Protein AF-A0A251WZI3-F1 (afdb_monomer)

Solvent-accessible surface area (backbone atoms only — not comparable to full-atom values): 4008 Å² total; per-residue (Å²): 129,74,52,74,47,75,51,74,74,44,78,38,83,92,78,44,29,37,39,30,40,35,37,40,35,58,86,94,44,75,48,76,36,87,30,75,43,81,49,65,92,83,55,54,69,67,60,53,51,49,54,42,50,52,49,39,47,50,65,69,63,56,74,87,79,127

Foldseek 3Di:
DWDKDKDDWDQDPVQQKIWTWIWTDDPPDTDIDTFIGRDHPPPDPVVNVVRRVVVVCVVVVPDPPD

Organism: NCBI:txid1930667

Nearest PDB structures (foldseek):
  5npg-assembly1_A  TM=4.908E-01  e=6.534E-02  Drosophila melanogaster
  8dfv-assembly1_K  TM=5.132E-01  e=9.878E-02  Drosophila melanogaster
  1a3y-assembly1_A  TM=7.930E-01  e=4.868E+00  Sus scrofa
  7wzg-assembly1_A  TM=4.657E-01  e=7.804E-01  Streptomyces sp.
  3tud-assembly1_A  TM=4.534E-01  e=2.697E+00  Homo sapiens

Mean predicted aligned error: 5.44 Å

pLDDT: mean 84.94, std 12.12, range [38.25, 93.56]

Sequence (66 aa):
MPNISFGQIRYNDATGNFEARVDVHRGDHVFRYPCQMSAPREMDAEQVRFGLACQALRMSDTPNHH

Secondary structure (DSSP, 8-state):
--EEEEEEEEEETTTTEEEEEEEEEETTEEEEEEEEEE--TTS-HHHHHHHHHHHHHHHHH-----

Structure (mmCIF, N/CA/C/O backbone):
data_AF-A0A251WZI3-F1
#
_entry.id   AF-A0A251WZI3-F1
#
loop_
_atom_site.group_PDB
_atom_site.id
_atom_site.type_symbol
_atom_site.label_atom_id
_atom_site.label_alt_id
_atom_site.label_comp_id
_atom_site.label_asym_id
_atom_site.label_entity_id
_atom_site.label_seq_id
_atom_site.pdbx_PDB_ins_code
_atom_site.Cartn_x
_atom_site.Cartn_y
_atom_site.Cartn_z
_atom_site.occupancy
_atom_site.B_iso_or_equiv
_atom_site.auth_seq_id
_atom_site.auth_comp_id
_atom_site.auth_asym_id
_atom_site.auth_atom_id
_atom_site.pdbx_PDB_model_num
ATOM 1 N N . MET A 1 1 ? -1.236 -6.055 -20.119 1.00 54.34 1 MET A N 1
ATOM 2 C CA . MET A 1 1 ? -1.378 -5.607 -18.717 1.00 54.34 1 MET A CA 1
ATOM 3 C C . MET A 1 1 ? -0.236 -6.214 -17.922 1.00 54.34 1 MET A C 1
ATOM 5 O O . MET A 1 1 ? 0.017 -7.396 -18.134 1.00 54.34 1 MET A O 1
ATOM 9 N N . PRO A 1 2 ? 0.495 -5.446 -17.096 1.00 67.00 2 PRO A N 1
ATOM 10 C CA . PRO A 1 2 ? 1.467 -6.036 -16.178 1.00 67.00 2 PRO A CA 1
ATOM 11 C C . PRO A 1 2 ? 0.744 -7.040 -15.277 1.00 67.00 2 PRO A C 1
ATOM 13 O O . PRO A 1 2 ? -0.352 -6.754 -14.794 1.00 67.00 2 PRO A O 1
ATOM 16 N N . ASN A 1 3 ? 1.326 -8.225 -15.097 1.00 82.88 3 ASN A N 1
ATOM 17 C CA . ASN A 1 3 ? 0.765 -9.207 -14.179 1.00 82.88 3 ASN A CA 1
ATOM 18 C C . ASN A 1 3 ? 1.132 -8.749 -12.763 1.00 82.88 3 ASN A C 1
ATOM 20 O O . ASN A 1 3 ? 2.314 -8.555 -12.477 1.00 82.88 3 ASN A O 1
ATOM 24 N N . ILE A 1 4 ? 0.136 -8.500 -11.915 1.00 86.25 4 ILE A N 1
ATOM 25 C CA . ILE A 1 4 ? 0.341 -8.004 -10.552 1.00 86.25 4 ILE A CA 1
ATOM 26 C C . ILE A 1 4 ? -0.044 -9.113 -9.586 1.00 86.25 4 ILE A C 1
ATOM 28 O O . ILE A 1 4 ? -1.177 -9.593 -9.611 1.00 86.25 4 ILE A O 1
ATOM 32 N N . SER A 1 5 ? 0.892 -9.482 -8.720 1.00 89.38 5 SER A N 1
ATOM 33 C CA . SER A 1 5 ? 0.656 -10.415 -7.626 1.00 89.38 5 SER A CA 1
ATOM 34 C C . SER A 1 5 ? 0.722 -9.662 -6.303 1.00 89.38 5 SER A C 1
ATOM 36 O O . SER A 1 5 ? 1.616 -8.849 -6.076 1.00 89.38 5 SER A O 1
ATOM 38 N N . PHE A 1 6 ? -0.230 -9.930 -5.416 1.00 87.44 6 PHE A N 1
ATOM 39 C CA . PHE A 1 6 ? -0.225 -9.371 -4.069 1.00 87.44 6 PHE A CA 1
ATOM 40 C C . PHE A 1 6 ? 0.355 -10.404 -3.111 1.00 87.44 6 PHE A C 1
ATOM 42 O O . PHE A 1 6 ? -0.100 -11.546 -3.059 1.00 87.44 6 PHE A O 1
ATOM 49 N N . GLY A 1 7 ? 1.352 -9.990 -2.339 1.00 88.94 7 GLY A N 1
ATOM 50 C CA . GLY A 1 7 ? 1.813 -10.727 -1.178 1.00 88.94 7 GLY A CA 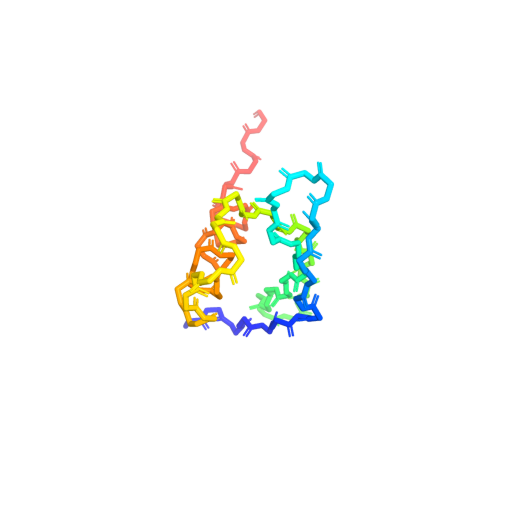1
ATOM 51 C C . GLY A 1 7 ? 0.823 -10.626 -0.017 1.00 88.94 7 GLY A C 1
ATOM 52 O O . GLY A 1 7 ? -0.330 -10.215 -0.160 1.00 88.94 7 GLY A O 1
ATOM 53 N N . GLN A 1 8 ? 1.292 -10.984 1.177 1.00 89.56 8 GLN A N 1
ATOM 54 C CA . GLN A 1 8 ? 0.474 -10.888 2.380 1.00 89.56 8 GLN A CA 1
ATOM 55 C C . GLN A 1 8 ? 0.152 -9.421 2.692 1.00 89.56 8 GLN A C 1
ATOM 57 O O . GLN A 1 8 ? 1.059 -8.625 2.937 1.00 89.56 8 GLN A O 1
ATOM 62 N N . ILE A 1 9 ? -1.139 -9.091 2.705 1.00 89.75 9 ILE A N 1
ATOM 63 C CA . ILE A 1 9 ? -1.647 -7.800 3.170 1.00 89.75 9 ILE A CA 1
ATOM 64 C C . ILE A 1 9 ? -1.768 -7.881 4.689 1.00 89.75 9 ILE A C 1
ATOM 66 O O . ILE A 1 9 ? -2.396 -8.799 5.221 1.00 89.75 9 ILE A O 1
ATOM 70 N N . ARG A 1 10 ? -1.147 -6.939 5.389 1.00 91.56 10 ARG A N 1
ATOM 71 C CA . ARG A 1 10 ? -1.185 -6.816 6.845 1.00 91.56 10 ARG A CA 1
ATOM 72 C C . ARG A 1 10 ? -1.760 -5.457 7.197 1.00 91.56 10 ARG A C 1
ATOM 74 O O . ARG A 1 10 ? -1.419 -4.464 6.568 1.00 91.56 10 ARG A O 1
ATOM 81 N N . TYR A 1 11 ? -2.628 -5.416 8.195 1.00 91.38 11 TYR A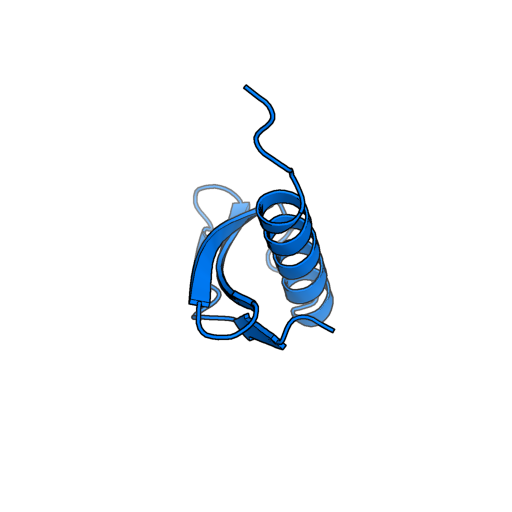 N 1
ATOM 82 C CA . TYR A 1 11 ? -3.078 -4.157 8.769 1.00 91.38 11 TYR A CA 1
ATOM 83 C C . TYR A 1 11 ? -2.240 -3.847 10.003 1.00 91.38 11 TYR A C 1
ATOM 85 O O . TYR A 1 11 ? -2.039 -4.719 10.850 1.00 91.38 11 TYR A O 1
ATOM 93 N N . ASN A 1 12 ? -1.752 -2.619 10.090 1.00 90.69 12 ASN A N 1
ATOM 94 C CA . ASN A 1 12 ? -0.971 -2.129 11.205 1.00 90.69 12 ASN A CA 1
ATOM 95 C C . ASN A 1 12 ? -1.829 -1.177 12.042 1.00 90.69 12 ASN A C 1
ATOM 97 O O . ASN A 1 12 ? -1.977 -0.003 11.708 1.00 90.69 12 ASN A O 1
ATOM 101 N N . ASP A 1 13 ? -2.390 -1.684 13.144 1.00 88.31 13 ASP A N 1
ATOM 102 C CA . ASP A 1 13 ? -3.209 -0.889 14.072 1.00 88.31 13 ASP A CA 1
ATOM 103 C C . ASP A 1 13 ? -2.432 0.254 14.742 1.00 88.31 13 ASP A C 1
ATOM 105 O O . ASP A 1 13 ? -3.043 1.235 15.153 1.00 88.31 13 ASP A O 1
ATOM 109 N N . ALA A 1 14 ? -1.100 0.162 14.845 1.00 90.44 14 ALA A N 1
ATOM 110 C CA . ALA A 1 14 ? -0.295 1.213 15.469 1.00 90.44 14 ALA A CA 1
ATOM 111 C C . ALA A 1 14 ? -0.170 2.457 14.576 1.00 90.44 14 ALA A C 1
ATOM 113 O O . ALA A 1 14 ? -0.052 3.568 15.086 1.00 90.44 14 ALA A O 1
ATOM 114 N N . THR A 1 15 ? -0.188 2.275 13.253 1.00 88.56 15 THR A N 1
ATOM 115 C CA . THR A 1 15 ? -0.060 3.366 12.272 1.00 88.56 15 THR A CA 1
ATOM 116 C C . THR A 1 15 ? -1.359 3.673 11.530 1.00 88.56 15 THR A C 1
ATOM 118 O O . THR A 1 15 ? -1.457 4.729 10.915 1.00 88.56 15 THR A O 1
ATOM 121 N N . GLY A 1 16 ? -2.359 2.789 11.601 1.00 90.81 16 GLY A N 1
ATOM 122 C CA . GLY A 1 16 ? -3.615 2.921 10.860 1.00 90.81 16 GLY A CA 1
ATOM 123 C C . GLY A 1 16 ? -3.460 2.660 9.359 1.00 90.81 16 GLY A C 1
ATOM 124 O O . GLY A 1 16 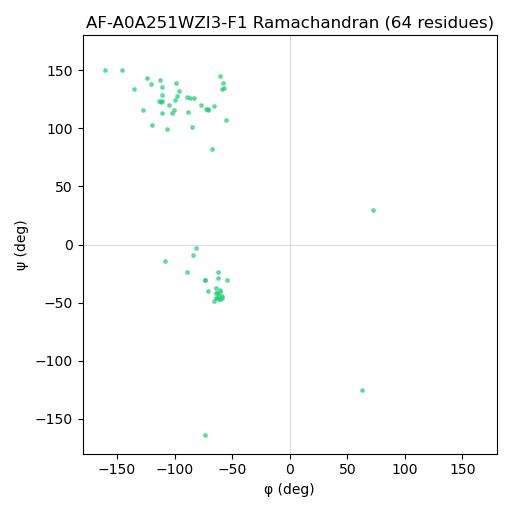? -4.180 3.246 8.548 1.00 90.81 16 GLY A O 1
ATOM 125 N N . ASN A 1 17 ? -2.497 1.814 8.980 1.00 93.56 17 ASN A N 1
ATOM 126 C CA . ASN A 1 17 ? -2.110 1.603 7.587 1.00 93.56 17 ASN A CA 1
ATOM 127 C C . ASN A 1 17 ? -2.202 0.127 7.191 1.00 93.56 17 ASN A C 1
ATOM 129 O O . ASN A 1 17 ? -1.828 -0.767 7.949 1.00 93.56 17 ASN A O 1
ATOM 133 N N . PHE A 1 18 ? -2.626 -0.128 5.957 1.00 92.69 18 PHE A N 1
ATOM 134 C CA . PHE A 1 18 ? -2.451 -1.420 5.309 1.00 92.69 18 PHE A CA 1
ATOM 135 C C . PHE A 1 18 ? -1.092 -1.468 4.635 1.00 92.69 18 PHE A C 1
ATOM 137 O O . PHE A 1 18 ? -0.780 -0.627 3.798 1.00 92.69 18 PHE A O 1
ATOM 144 N N . GLU A 1 19 ? -0.311 -2.482 4.964 1.00 92.31 19 GLU A N 1
ATOM 145 C CA . GLU A 1 19 ? 0.997 -2.752 4.394 1.00 92.31 19 GLU A CA 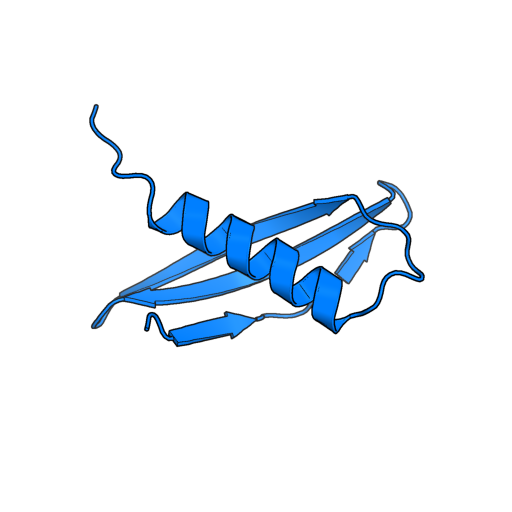1
ATOM 146 C C . GLU A 1 19 ? 0.905 -4.019 3.550 1.00 92.31 19 GLU A C 1
ATOM 148 O O . GLU A 1 19 ? 0.426 -5.062 4.002 1.00 92.31 19 GLU A O 1
ATOM 153 N N . ALA A 1 20 ? 1.368 -3.949 2.309 1.00 92.69 20 ALA A N 1
ATOM 154 C CA . ALA A 1 20 ? 1.425 -5.113 1.445 1.00 92.69 20 ALA A CA 1
ATOM 155 C C . ALA A 1 20 ? 2.639 -5.059 0.535 1.00 92.69 20 ALA A C 1
ATOM 157 O O . ALA A 1 20 ? 3.090 -4.000 0.099 1.00 92.69 20 ALA A O 1
ATOM 158 N N . ARG A 1 21 ? 3.134 -6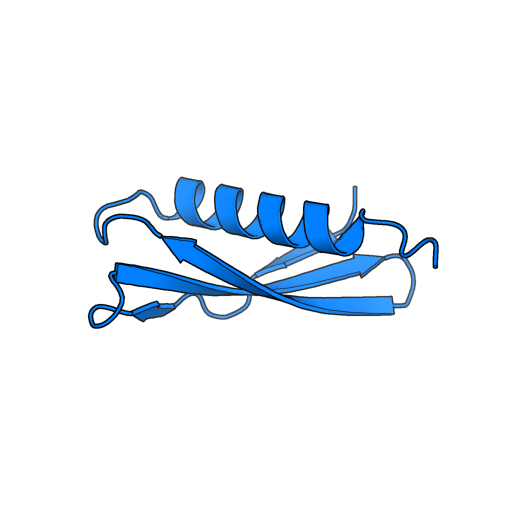.243 0.191 1.00 92.25 21 ARG A N 1
ATOM 159 C CA . ARG A 1 21 ? 4.111 -6.388 -0.880 1.00 92.25 21 ARG A CA 1
ATOM 160 C C . ARG A 1 21 ? 3.370 -6.593 -2.189 1.00 92.25 21 ARG A C 1
ATOM 162 O O . ARG A 1 21 ? 2.543 -7.495 -2.268 1.00 92.25 21 ARG A O 1
ATOM 169 N N . VAL A 1 22 ? 3.673 -5.786 -3.194 1.00 92.00 22 VAL A N 1
ATOM 170 C CA . VAL A 1 22 ? 3.117 -5.947 -4.537 1.00 92.00 22 VAL A CA 1
ATOM 171 C C . VAL A 1 22 ? 4.242 -6.329 -5.485 1.00 92.00 22 VAL A C 1
ATOM 173 O O . VAL A 1 22 ? 5.244 -5.620 -5.592 1.00 92.00 22 VAL A O 1
ATOM 176 N N . ASP A 1 23 ? 4.072 -7.456 -6.162 1.00 91.38 23 ASP A N 1
ATOM 177 C CA . ASP A 1 23 ? 5.020 -7.979 -7.132 1.00 91.38 23 ASP A CA 1
ATOM 178 C C . ASP A 1 23 ? 4.494 -7.676 -8.539 1.00 91.38 23 ASP A C 1
ATOM 180 O O . ASP A 1 23 ? 3.452 -8.177 -8.965 1.00 91.38 23 ASP A O 1
ATOM 184 N N . VAL A 1 24 ? 5.206 -6.813 -9.259 1.00 89.19 24 VAL A N 1
ATOM 185 C CA . VAL A 1 24 ? 4.878 -6.395 -10.622 1.00 89.19 24 VAL A CA 1
ATOM 186 C C . VAL A 1 24 ? 5.766 -7.168 -11.588 1.00 89.19 24 VAL A C 1
ATOM 188 O O . VAL A 1 24 ? 6.988 -7.005 -11.601 1.00 89.19 24 VAL A O 1
ATOM 191 N N . HIS A 1 25 ? 5.151 -8.004 -12.417 1.00 88.19 25 HIS A N 1
ATOM 192 C CA . HIS A 1 25 ? 5.843 -8.757 -13.454 1.00 88.19 25 HIS A CA 1
ATOM 193 C C . HIS A 1 25 ? 5.907 -7.915 -14.739 1.00 88.19 25 HIS A C 1
ATOM 195 O O . HIS A 1 25 ? 4.876 -7.631 -15.361 1.00 88.19 25 HIS A O 1
ATOM 201 N N . ARG A 1 26 ? 7.120 -7.523 -15.150 1.00 83.44 26 ARG A N 1
ATOM 202 C CA . ARG A 1 26 ? 7.401 -6.882 -16.446 1.00 83.44 26 ARG A CA 1
ATOM 203 C C . ARG A 1 26 ? 8.372 -7.756 -17.241 1.00 83.44 26 ARG A C 1
ATOM 205 O O . ARG A 1 26 ? 9.578 -7.735 -17.001 1.00 83.44 26 ARG A O 1
ATOM 212 N N . GLY A 1 27 ? 7.844 -8.481 -18.226 1.00 83.94 27 GLY A N 1
ATOM 213 C CA . GLY A 1 27 ? 8.641 -9.416 -19.024 1.00 83.94 27 GLY A CA 1
ATOM 214 C C . GLY A 1 27 ? 9.211 -10.529 -18.144 1.00 83.94 27 GLY A C 1
ATOM 215 O O . GLY A 1 27 ? 8.455 -11.171 -17.421 1.00 83.94 27 GLY A O 1
ATOM 216 N N . ASP A 1 28 ? 10.531 -10.711 -18.183 1.00 85.94 28 ASP A N 1
ATOM 217 C CA . ASP A 1 28 ? 11.255 -11.705 -17.372 1.00 85.94 28 ASP A CA 1
ATOM 218 C C . ASP A 1 28 ? 11.587 -11.205 -15.950 1.00 85.94 28 ASP A C 1
ATOM 220 O O . ASP A 1 28 ? 12.012 -11.963 -15.082 1.00 85.94 28 ASP A O 1
ATOM 224 N N . HIS A 1 29 ? 11.365 -9.915 -15.676 1.00 86.00 29 HIS A N 1
ATOM 225 C CA . HIS A 1 29 ? 11.700 -9.310 -14.393 1.00 86.00 29 HIS A CA 1
ATOM 226 C C . HIS A 1 29 ? 10.485 -9.195 -13.473 1.00 86.00 29 HIS A C 1
ATOM 228 O O . HIS A 1 29 ? 9.392 -8.782 -13.873 1.00 86.00 29 HIS A O 1
ATOM 234 N N . VAL A 1 30 ? 10.714 -9.497 -12.195 1.00 88.56 30 VAL A N 1
ATOM 235 C CA . VAL A 1 30 ? 9.749 -9.292 -11.113 1.00 88.56 30 VAL A CA 1
ATOM 236 C C . VAL A 1 30 ? 10.256 -8.180 -10.212 1.00 88.56 30 VAL A C 1
ATOM 238 O O . VAL A 1 30 ? 11.263 -8.336 -9.519 1.00 88.56 30 VAL A O 1
ATOM 241 N N . PHE A 1 31 ? 9.538 -7.064 -10.199 1.00 87.56 31 PHE A N 1
ATOM 242 C CA . PHE A 1 31 ? 9.836 -5.929 -9.338 1.00 87.56 31 PHE A CA 1
ATOM 243 C C . PHE A 1 31 ? 8.924 -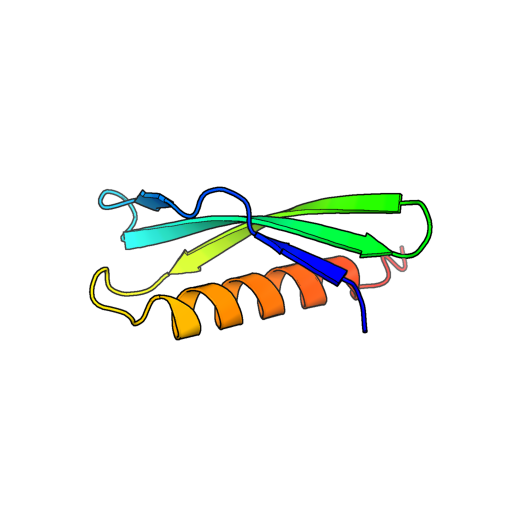5.969 -8.120 1.00 87.56 31 PHE A C 1
ATOM 245 O O . PHE A 1 31 ? 7.704 -6.016 -8.259 1.00 87.56 31 PHE A O 1
ATOM 252 N N . ARG A 1 32 ? 9.507 -5.960 -6.920 1.00 89.94 32 ARG A N 1
ATOM 253 C CA . ARG A 1 32 ? 8.740 -6.015 -5.670 1.00 89.94 32 ARG A CA 1
ATOM 254 C C . ARG A 1 32 ? 8.721 -4.652 -5.013 1.00 89.94 32 ARG A C 1
ATOM 256 O O . ARG A 1 32 ? 9.773 -4.155 -4.612 1.00 89.94 32 ARG A O 1
ATOM 263 N N . TYR A 1 33 ? 7.529 -4.103 -4.837 1.00 89.62 33 TYR A N 1
ATOM 264 C CA . TYR A 1 33 ? 7.322 -2.802 -4.225 1.00 89.62 33 TYR A CA 1
ATOM 265 C C . TYR A 1 33 ? 6.638 -2.973 -2.865 1.00 89.62 33 TYR A C 1
ATOM 267 O O . TYR A 1 33 ? 5.573 -3.595 -2.786 1.00 89.62 33 TYR A O 1
ATOM 275 N N . PRO A 1 34 ? 7.241 -2.477 -1.771 1.00 90.56 34 PRO A N 1
ATOM 276 C CA . PRO A 1 34 ? 6.524 -2.319 -0.518 1.00 90.56 34 PRO A CA 1
ATOM 277 C C . PRO A 1 34 ? 5.534 -1.161 -0.678 1.00 90.56 34 PRO A C 1
ATOM 279 O O . PRO A 1 34 ? 5.932 -0.020 -0.912 1.00 90.56 34 PRO A O 1
ATOM 282 N N . CYS A 1 35 ? 4.247 -1.465 -0.573 1.00 91.25 35 CYS A N 1
ATOM 283 C CA . CYS A 1 35 ? 3.170 -0.494 -0.678 1.00 91.25 35 CYS A CA 1
ATOM 284 C C . CYS A 1 35 ? 2.474 -0.360 0.674 1.00 91.25 35 CYS A C 1
ATOM 286 O O . CYS A 1 35 ? 2.290 -1.341 1.399 1.00 91.25 35 CYS A O 1
ATOM 288 N N . GLN A 1 36 ? 2.098 0.869 1.002 1.00 91.94 36 GLN A N 1
ATOM 289 C CA . GLN A 1 36 ? 1.356 1.178 2.211 1.00 91.94 36 GLN A CA 1
ATOM 290 C C . GLN A 1 36 ? 0.222 2.138 1.881 1.00 91.94 36 GLN A C 1
ATOM 292 O O . GLN A 1 36 ? 0.414 3.130 1.171 1.00 91.94 36 GLN A O 1
ATOM 297 N N . MET A 1 37 ? -0.956 1.832 2.403 1.00 90.69 37 MET A N 1
ATOM 298 C CA . MET A 1 37 ? -2.165 2.609 2.199 1.00 90.69 37 MET A CA 1
ATOM 299 C C . MET A 1 37 ? -2.782 2.937 3.552 1.00 90.69 37 MET A C 1
ATOM 301 O O . MET A 1 37 ? -3.227 2.044 4.270 1.00 90.69 37 MET A O 1
ATOM 305 N N . SER A 1 38 ? -2.833 4.223 3.888 1.00 91.44 38 SER A N 1
ATOM 306 C CA . SER A 1 38 ? -3.582 4.702 5.048 1.00 91.44 38 SER A CA 1
ATOM 307 C C . SER A 1 38 ? -5.073 4.588 4.762 1.00 91.44 38 SER A C 1
ATOM 309 O O . SER A 1 38 ? -5.588 5.211 3.831 1.00 91.44 38 SER A O 1
ATOM 311 N N . ALA A 1 39 ? -5.751 3.746 5.531 1.00 88.19 39 ALA A N 1
ATOM 312 C CA . ALA A 1 39 ? -7.161 3.442 5.358 1.00 88.19 39 ALA A CA 1
ATOM 313 C C . ALA A 1 39 ? -7.729 2.848 6.656 1.00 88.19 39 ALA A C 1
ATOM 315 O O . ALA A 1 39 ? -6.993 2.178 7.379 1.00 88.19 39 ALA A O 1
ATOM 316 N N . PRO A 1 40 ? -9.027 3.040 6.951 1.00 89.25 40 PRO A N 1
ATOM 317 C CA . PRO A 1 40 ? -9.667 2.408 8.101 1.00 89.25 40 PRO A CA 1
ATOM 318 C C . PRO A 1 40 ? -9.611 0.883 7.998 1.00 89.25 40 PRO A C 1
ATOM 320 O O . PRO A 1 40 ? -9.775 0.336 6.910 1.00 89.25 40 PRO A O 1
ATOM 323 N N . ARG A 1 41 ? -9.470 0.181 9.127 1.00 88.06 41 ARG A N 1
AT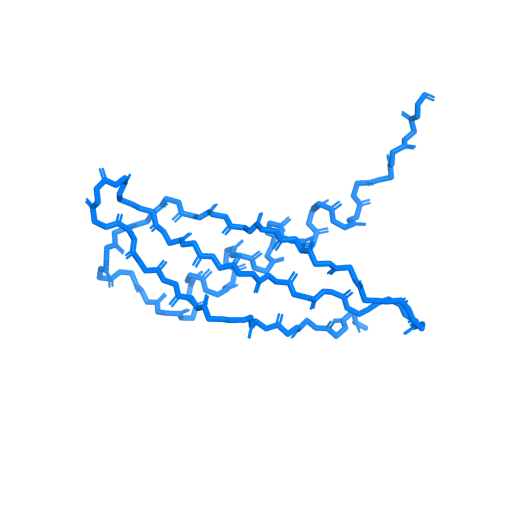OM 324 C CA . ARG A 1 41 ? -9.468 -1.294 9.169 1.00 88.06 41 ARG A CA 1
ATOM 325 C C . ARG A 1 41 ? -10.700 -1.934 8.517 1.00 88.06 41 ARG A C 1
ATOM 327 O O . ARG A 1 41 ? -10.609 -3.040 7.999 1.00 88.06 41 ARG A O 1
ATOM 334 N N . GLU A 1 42 ? -11.832 -1.239 8.571 1.00 89.12 42 GLU A N 1
ATOM 335 C CA . GLU A 1 42 ? -13.121 -1.661 8.011 1.00 89.12 42 GLU A CA 1
ATOM 336 C C . GLU A 1 42 ? -13.243 -1.396 6.500 1.00 89.12 42 GLU A C 1
ATOM 338 O O . GLU A 1 42 ? -14.258 -1.744 5.902 1.00 89.12 42 GLU A O 1
ATOM 343 N N . MET A 1 43 ? -12.229 -0.781 5.875 1.00 89.44 43 MET A N 1
ATOM 344 C CA . MET A 1 43 ? -12.179 -0.580 4.427 1.00 89.44 43 MET A CA 1
ATOM 345 C C . MET A 1 43 ? -12.256 -1.931 3.712 1.00 89.44 43 MET A C 1
ATOM 347 O O . MET A 1 43 ? -11.601 -2.902 4.099 1.00 89.44 43 MET A O 1
ATOM 351 N N . ASP A 1 44 ? -13.024 -1.969 2.628 1.00 90.75 44 ASP A N 1
ATOM 352 C CA . ASP A 1 44 ? -13.165 -3.161 1.811 1.00 90.75 44 ASP A CA 1
ATOM 353 C C . ASP A 1 44 ? -11.806 -3.639 1.264 1.00 90.75 44 ASP A C 1
ATOM 355 O O . ASP A 1 44 ? -10.989 -2.860 0.756 1.00 90.75 44 ASP A O 1
ATOM 359 N N . ALA A 1 45 ? -11.557 -4.945 1.365 1.00 85.31 45 ALA A N 1
ATOM 360 C CA . ALA A 1 45 ? -10.281 -5.536 0.981 1.00 85.31 45 ALA A CA 1
ATOM 361 C C . ALA A 1 45 ? -9.970 -5.353 -0.515 1.00 85.31 45 ALA A C 1
ATOM 363 O O . ALA A 1 45 ? -8.798 -5.283 -0.892 1.00 85.31 45 ALA A O 1
ATOM 364 N N . GLU A 1 46 ? -10.988 -5.272 -1.371 1.00 89.31 46 GLU A N 1
ATOM 365 C CA . GLU A 1 46 ? -10.837 -5.026 -2.802 1.00 89.31 46 GLU A CA 1
ATOM 366 C C . GLU A 1 46 ? -10.404 -3.579 -3.066 1.00 89.31 46 GLU A C 1
ATOM 368 O O . GLU A 1 46 ? -9.484 -3.345 -3.853 1.00 89.31 46 GLU A O 1
ATOM 373 N N . GLN A 1 47 ? -10.958 -2.615 -2.323 1.00 90.69 47 GLN A N 1
ATOM 374 C CA . GLN A 1 47 ? -10.525 -1.213 -2.375 1.00 90.69 47 GLN A CA 1
ATOM 375 C C . GLN A 1 47 ? -9.083 -1.036 -1.890 1.00 90.69 47 GLN A C 1
ATOM 377 O O . GLN A 1 47 ? -8.299 -0.322 -2.522 1.00 90.69 47 GLN A O 1
ATOM 382 N N . VAL A 1 48 ? -8.701 -1.724 -0.809 1.00 90.62 48 VAL A N 1
ATOM 383 C CA . VAL A 1 48 ? -7.315 -1.721 -0.314 1.00 90.62 48 VAL A CA 1
ATOM 384 C C . VAL A 1 48 ? -6.367 -2.305 -1.365 1.00 90.62 48 VAL A C 1
ATOM 386 O O . VAL A 1 48 ? -5.342 -1.700 -1.685 1.00 90.62 48 VAL A O 1
ATOM 389 N N . ARG A 1 49 ? -6.719 -3.451 -1.963 1.00 89.94 49 ARG A N 1
ATOM 390 C CA . ARG A 1 49 ? -5.936 -4.069 -3.050 1.00 89.94 49 ARG A CA 1
ATOM 391 C C . ARG A 1 49 ? -5.790 -3.132 -4.241 1.00 89.94 49 ARG A C 1
ATOM 393 O O . ARG A 1 49 ? -4.686 -3.000 -4.763 1.00 89.94 49 ARG A O 1
ATOM 400 N N . PHE A 1 50 ? -6.867 -2.462 -4.643 1.00 90.88 50 PHE A N 1
ATOM 401 C CA . PHE A 1 50 ? -6.844 -1.499 -5.739 1.00 90.88 50 PHE A CA 1
ATOM 402 C C . PHE A 1 50 ? -5.890 -0.333 -5.449 1.00 90.88 50 PHE A C 1
ATOM 404 O O . PHE A 1 50 ? -5.044 -0.009 -6.282 1.00 90.88 50 PHE A O 1
ATOM 411 N N . GLY A 1 51 ? -5.949 0.250 -4.247 1.00 90.38 51 GLY A N 1
ATOM 412 C CA . GLY A 1 51 ? -5.051 1.334 -3.845 1.00 90.38 51 GLY A CA 1
ATOM 413 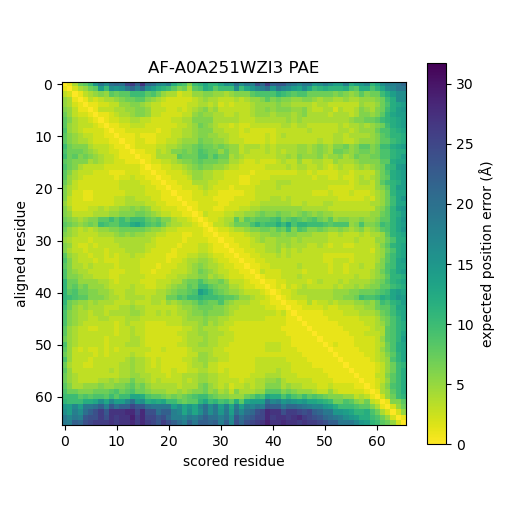C C . GLY A 1 51 ? -3.575 0.921 -3.837 1.00 90.38 51 GLY A C 1
ATOM 414 O O . GLY A 1 51 ? -2.730 1.630 -4.392 1.00 90.38 51 GLY A O 1
ATOM 415 N N . LEU A 1 52 ? -3.270 -0.258 -3.287 1.00 90.50 52 LEU A N 1
ATOM 416 C CA . LEU A 1 52 ? -1.919 -0.831 -3.282 1.00 90.50 52 LEU A CA 1
ATOM 417 C C . LEU A 1 52 ? -1.417 -1.120 -4.705 1.00 90.50 52 LEU A C 1
ATOM 419 O O . LEU A 1 52 ? -0.271 -0.811 -5.028 1.00 90.50 52 LEU A O 1
ATOM 423 N N . ALA A 1 53 ? -2.279 -1.650 -5.577 1.00 89.50 53 ALA A N 1
ATOM 424 C CA . ALA A 1 53 ? -1.956 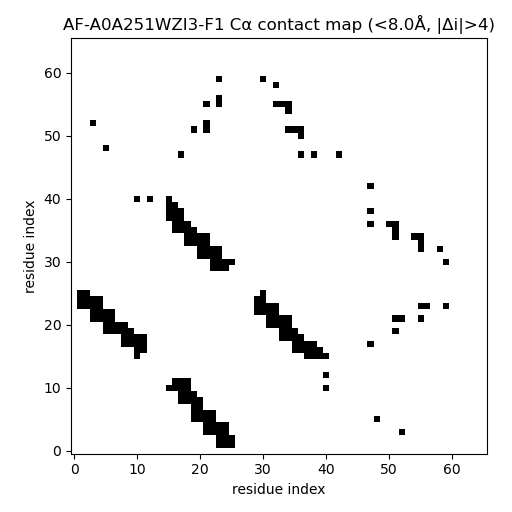-1.894 -6.981 1.00 89.50 53 ALA A CA 1
ATOM 425 C C . ALA A 1 53 ? -1.647 -0.591 -7.721 1.00 89.50 53 ALA A C 1
ATOM 427 O O . ALA A 1 53 ? -0.640 -0.502 -8.418 1.00 89.50 53 ALA A O 1
ATOM 428 N N . CYS A 1 54 ? -2.478 0.440 -7.540 1.00 88.88 54 CYS A N 1
ATOM 429 C CA . CYS A 1 54 ? -2.250 1.759 -8.122 1.00 88.88 54 CYS A CA 1
ATOM 430 C C . CYS A 1 54 ? -0.935 2.379 -7.637 1.00 88.88 54 CYS A C 1
ATOM 432 O O . CYS A 1 54 ? -0.233 3.005 -8.430 1.00 88.88 54 CYS A O 1
ATOM 434 N N . GLN A 1 55 ? -0.582 2.211 -6.359 1.00 89.81 55 GLN A N 1
ATOM 435 C CA . GLN A 1 55 ? 0.691 2.692 -5.824 1.00 89.81 55 GLN A CA 1
ATOM 436 C C . GLN A 1 55 ? 1.877 1.946 -6.445 1.00 89.81 55 GLN A C 1
ATOM 438 O O . GLN A 1 55 ? 2.795 2.593 -6.946 1.00 89.81 55 GLN A O 1
ATOM 443 N N . ALA A 1 56 ? 1.832 0.611 -6.487 1.00 88.88 56 ALA A N 1
ATOM 444 C CA . ALA A 1 56 ? 2.870 -0.212 -7.106 1.00 88.88 56 ALA A CA 1
ATOM 445 C C . ALA A 1 56 ? 3.041 0.100 -8.597 1.00 88.88 56 ALA A C 1
ATOM 447 O O . ALA A 1 56 ? 4.163 0.194 -9.090 1.00 88.88 56 ALA A O 1
ATOM 448 N N . LEU A 1 57 ? 1.931 0.312 -9.308 1.00 85.94 57 LEU A N 1
ATOM 449 C CA . LEU A 1 57 ? 1.940 0.719 -10.707 1.00 85.94 57 LEU A CA 1
ATOM 450 C C . LEU A 1 57 ? 2.569 2.095 -10.887 1.00 85.94 57 LEU A C 1
ATOM 452 O O . LEU A 1 57 ? 3.430 2.219 -11.744 1.00 85.94 57 LEU A O 1
ATOM 456 N N . ARG A 1 58 ? 2.222 3.101 -10.070 1.00 85.50 58 ARG A N 1
ATOM 457 C CA . ARG A 1 58 ? 2.898 4.409 -10.136 1.00 85.50 58 ARG A CA 1
ATOM 458 C C . ARG A 1 58 ? 4.395 4.279 -9.897 1.00 85.50 58 ARG A C 1
ATOM 460 O O . ARG A 1 58 ? 5.153 4.846 -10.666 1.00 85.50 58 ARG A O 1
ATOM 467 N N . MET A 1 59 ? 4.810 3.517 -8.882 1.00 83.06 59 MET A N 1
ATOM 468 C CA . MET A 1 59 ? 6.229 3.296 -8.572 1.00 83.06 59 MET A CA 1
ATOM 469 C C . MET A 1 59 ? 6.963 2.559 -9.698 1.00 83.06 59 MET A C 1
ATOM 471 O O . MET A 1 59 ? 8.118 2.864 -9.985 1.00 83.06 59 MET A O 1
ATOM 475 N N . SER A 1 60 ? 6.297 1.596 -10.341 1.00 79.19 60 SER A N 1
ATOM 476 C CA . SER A 1 60 ? 6.833 0.866 -11.492 1.00 79.19 60 SER A CA 1
ATOM 477 C C . SER A 1 60 ? 6.853 1.695 -12.776 1.00 79.19 60 SER A C 1
ATOM 479 O O . SER A 1 60 ? 7.697 1.448 -13.635 1.00 79.19 60 SER A O 1
ATOM 481 N N . ASP A 1 61 ? 5.910 2.622 -12.940 1.00 74.38 61 ASP A N 1
ATOM 482 C CA . ASP A 1 61 ? 5.756 3.421 -14.153 1.00 74.38 61 ASP A CA 1
ATOM 483 C C . ASP A 1 61 ? 6.573 4.709 -14.130 1.00 74.38 61 ASP A C 1
ATOM 485 O O . ASP A 1 61 ? 6.937 5.179 -15.200 1.00 74.38 61 ASP A O 1
ATOM 489 N N . THR A 1 62 ? 6.934 5.242 -12.952 1.00 66.88 62 THR A N 1
ATOM 490 C CA . THR A 1 62 ? 7.895 6.350 -12.844 1.00 66.88 62 THR A CA 1
ATOM 491 C C . THR A 1 62 ? 9.206 5.981 -13.548 1.00 66.88 62 THR A C 1
ATOM 493 O O . THR A 1 62 ? 9.977 5.176 -13.012 1.00 66.88 62 THR A O 1
ATOM 496 N N . PRO A 1 63 ? 9.505 6.560 -14.729 1.00 52.16 63 PRO A N 1
ATOM 497 C CA . PRO A 1 63 ? 10.804 6.417 -15.353 1.00 52.16 63 PRO A CA 1
ATOM 498 C C . PRO A 1 63 ? 11.739 7.281 -14.517 1.00 52.16 63 PRO A C 1
ATOM 500 O O . PRO A 1 63 ? 11.547 8.492 -14.417 1.00 52.16 63 PRO A O 1
ATOM 503 N N . ASN A 1 64 ? 12.724 6.666 -13.875 1.00 47.53 64 ASN A N 1
ATOM 504 C CA . ASN A 1 64 ? 13.781 7.398 -13.196 1.00 47.53 64 ASN A CA 1
ATOM 505 C C . ASN A 1 64 ? 14.624 8.108 -14.276 1.00 47.53 64 ASN A C 1
ATOM 507 O O . ASN A 1 64 ? 15.615 7.555 -14.746 1.00 47.53 64 ASN A O 1
ATOM 511 N N . HIS A 1 65 ? 14.182 9.276 -14.752 1.00 41.12 65 HIS A N 1
ATOM 512 C CA . HIS A 1 65 ? 15.015 10.177 -15.540 1.00 41.12 65 HIS A CA 1
ATOM 513 C C . HIS A 1 65 ? 15.798 11.012 -14.526 1.00 41.12 65 HIS A C 1
ATOM 515 O O . HIS A 1 65 ? 15.237 11.876 -13.853 1.00 41.12 65 HIS A O 1
ATOM 521 N N . HIS A 1 66 ? 17.055 10.615 -14.349 1.00 38.25 66 HIS A N 1
ATOM 522 C CA . HIS A 1 66 ? 18.076 11.340 -13.603 1.00 38.25 66 HIS A CA 1
ATOM 523 C C . HIS A 1 66 ? 18.512 12.596 -14.359 1.00 38.25 66 HIS A C 1
ATOM 525 O O . HIS A 1 66 ? 18.509 12.542 -15.611 1.00 38.25 66 HIS A O 1
#

Radius of gyration: 12.5 Å; Cα contacts (8 Å, |Δi|>4): 102; chains: 1; bounding box: 31×23×34 Å